Protein AF-A0A7X0L8K1-F1 (afdb_monomer_lite)

Foldseek 3Di:
DADPFQKWKAAPQLQQIGSDPVVSVVVVGPDIDIDGPVVSVVSNCVVVVHDDDDDPDPDADDNRDDDDDDDD

Structure (mmCIF, N/CA/C/O backbone):
data_AF-A0A7X0L8K1-F1
#
_entry.id   AF-A0A7X0L8K1-F1
#
loop_
_atom_site.group_PDB
_atom_site.id
_atom_site.type_symbol
_atom_site.label_atom_id
_atom_site.label_alt_id
_atom_site.label_comp_id
_atom_site.label_asym_id
_atom_site.label_entity_id
_atom_site.label_seq_id
_atom_site.pdbx_PDB_ins_code
_atom_site.Cartn_x
_atom_site.Cartn_y
_atom_site.Cartn_z
_atom_site.occupancy
_atom_site.B_iso_or_equiv
_atom_site.auth_seq_id
_atom_site.auth_comp_id
_atom_site.auth_asym_id
_atom_site.auth_atom_id
_atom_site.pdbx_PDB_model_num
ATOM 1 N N . MET A 1 1 ? 6.611 11.238 -21.916 1.00 39.59 1 MET A N 1
ATOM 2 C CA . MET A 1 1 ? 5.590 11.816 -21.019 1.00 39.59 1 MET A CA 1
ATOM 3 C C . MET A 1 1 ? 5.403 10.816 -19.892 1.00 39.59 1 MET A C 1
ATOM 5 O O . MET A 1 1 ? 4.817 9.771 -20.136 1.00 39.59 1 MET A O 1
ATOM 9 N N . GLY A 1 2 ? 6.066 11.031 -18.749 1.00 51.81 2 GLY A N 1
ATOM 10 C CA . GLY A 1 2 ? 6.021 10.091 -17.623 1.00 51.81 2 GLY A CA 1
ATOM 11 C C . GLY A 1 2 ? 4.589 9.950 -17.117 1.00 51.81 2 GLY A C 1
ATOM 12 O O . GLY A 1 2 ? 3.872 10.949 -17.055 1.00 51.81 2 GLY A O 1
ATOM 13 N N . LEU A 1 3 ? 4.154 8.720 -16.834 1.00 55.25 3 LEU A N 1
ATOM 14 C CA . LEU A 1 3 ? 2.844 8.481 -16.231 1.00 55.25 3 LEU A CA 1
ATOM 15 C C . LEU A 1 3 ? 2.751 9.297 -14.929 1.00 55.25 3 LEU A C 1
ATOM 17 O O . LEU A 1 3 ? 3.743 9.367 -14.202 1.00 55.25 3 LEU A O 1
ATOM 21 N N . PRO A 1 4 ? 1.609 9.943 -14.636 1.00 57.00 4 PRO A N 1
ATOM 22 C CA . PRO A 1 4 ? 1.453 10.694 -13.398 1.00 57.00 4 PRO A CA 1
ATOM 23 C C . PRO A 1 4 ? 1.716 9.758 -12.216 1.00 57.00 4 PRO A C 1
ATOM 25 O O . PRO A 1 4 ? 1.098 8.697 -12.115 1.00 57.00 4 PRO A O 1
ATOM 28 N N . HIS A 1 5 ? 2.653 10.134 -11.343 1.00 64.44 5 HIS A N 1
ATOM 29 C CA . HIS A 1 5 ? 2.918 9.378 -10.125 1.00 64.44 5 HIS A CA 1
ATOM 30 C C . HIS A 1 5 ? 1.631 9.316 -9.307 1.00 64.44 5 HIS A C 1
ATOM 32 O O . HIS A 1 5 ? 1.039 10.344 -8.976 1.00 64.44 5 HIS A O 1
AT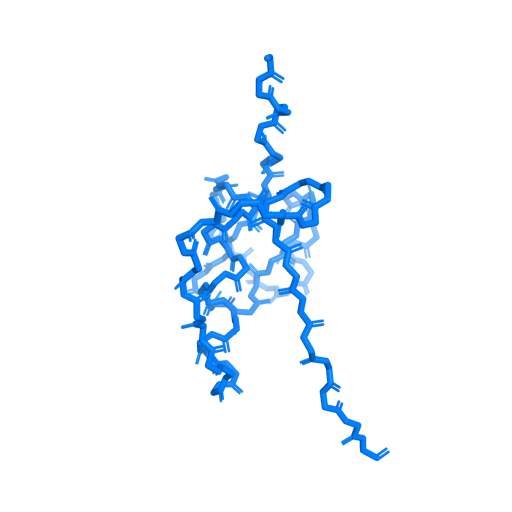OM 38 N N . ARG A 1 6 ? 1.166 8.099 -9.026 1.00 76.12 6 ARG A N 1
ATOM 39 C CA . ARG A 1 6 ? -0.036 7.891 -8.226 1.00 76.12 6 ARG A CA 1
ATOM 40 C C . ARG A 1 6 ? 0.295 8.186 -6.770 1.00 76.12 6 ARG A C 1
ATOM 42 O O . ARG A 1 6 ? 1.233 7.610 -6.228 1.00 76.12 6 ARG A O 1
ATOM 49 N N . GLU A 1 7 ? -0.482 9.057 -6.142 1.00 84.31 7 GLU A N 1
ATOM 50 C CA . GLU A 1 7 ? -0.385 9.292 -4.704 1.00 84.31 7 GLU A CA 1
ATOM 51 C C . GLU A 1 7 ? -1.245 8.284 -3.936 1.00 84.31 7 GLU A C 1
ATOM 53 O O . GLU A 1 7 ? -2.336 7.892 -4.370 1.00 84.31 7 GLU A O 1
ATOM 58 N N . VAL A 1 8 ? -0.725 7.855 -2.792 1.00 87.56 8 VAL A N 1
ATOM 59 C CA . VAL A 1 8 ? -1.388 7.004 -1.805 1.00 87.56 8 VAL A CA 1
ATOM 60 C C . VAL A 1 8 ? -1.225 7.631 -0.429 1.00 87.56 8 VAL A C 1
ATOM 62 O O . VAL A 1 8 ? -0.381 8.495 -0.211 1.00 87.56 8 VAL A O 1
ATOM 65 N N . TRP A 1 9 ? -2.046 7.198 0.508 1.00 87.31 9 TRP A N 1
ATOM 66 C CA . TRP A 1 9 ? -1.946 7.568 1.907 1.00 87.31 9 TRP A CA 1
ATOM 67 C C . TRP A 1 9 ? -1.186 6.477 2.639 1.00 87.31 9 TRP A C 1
ATOM 69 O O . TRP A 1 9 ? -1.491 5.296 2.452 1.00 87.31 9 TRP A O 1
ATOM 79 N N . ILE A 1 10 ? -0.225 6.877 3.467 1.00 85.88 10 ILE A N 1
ATOM 80 C CA . ILE A 1 10 ? 0.550 5.958 4.300 1.00 85.88 10 ILE A CA 1
ATOM 81 C C . ILE A 1 10 ? 0.390 6.303 5.780 1.00 85.88 10 ILE A C 1
ATOM 83 O O . ILE A 1 10 ? 0.158 7.470 6.115 1.00 85.88 10 ILE A O 1
ATOM 87 N N . GLY A 1 11 ? 0.469 5.280 6.630 1.00 85.62 11 GLY A N 1
ATOM 88 C CA . GLY A 1 11 ? 0.507 5.395 8.088 1.00 85.62 11 GLY A CA 1
ATOM 89 C C . GLY A 1 11 ? 1.911 5.231 8.674 1.00 85.62 11 GLY A C 1
ATOM 90 O O . GLY A 1 11 ? 2.916 5.165 7.945 1.00 85.62 11 GLY A O 1
ATOM 91 N N . GLU A 1 12 ? 1.985 5.172 10.004 1.00 82.62 12 GLU A N 1
ATOM 92 C CA . GLU A 1 12 ? 3.249 4.995 10.721 1.00 82.62 12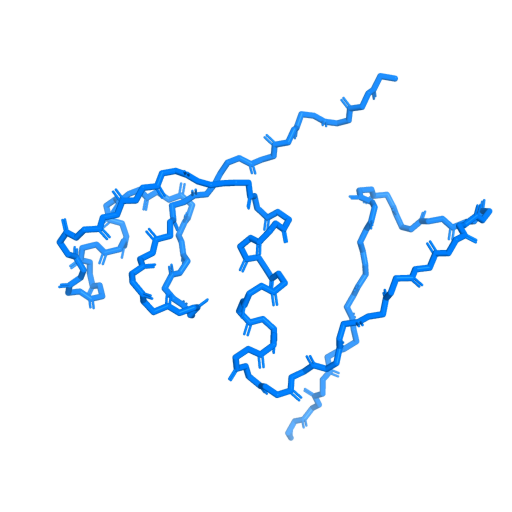 GLU A CA 1
ATOM 93 C C . GLU A 1 12 ? 3.852 3.617 10.451 1.00 82.62 12 GLU A C 1
ATOM 95 O O . GLU A 1 12 ? 5.060 3.522 10.228 1.00 82.62 12 GLU A O 1
ATOM 100 N N . ASP A 1 13 ? 3.020 2.582 10.338 1.00 80.88 13 ASP A N 1
ATOM 101 C CA . ASP A 1 13 ? 3.47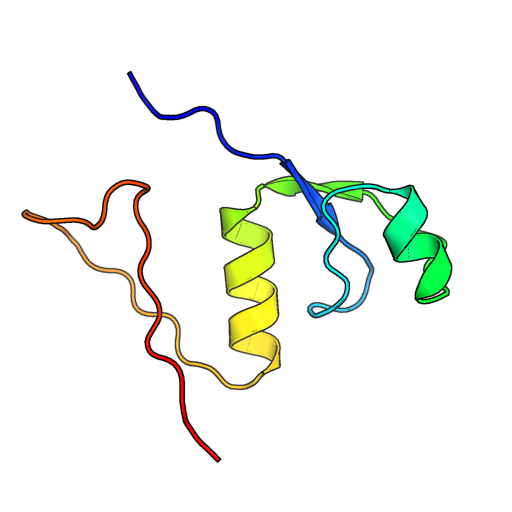5 1.250 9.962 1.00 80.88 13 ASP A CA 1
ATOM 102 C C . ASP A 1 13 ? 3.635 1.097 8.435 1.00 80.88 13 ASP A C 1
ATOM 104 O O . ASP A 1 13 ? 2.894 1.681 7.637 1.00 80.88 13 ASP A O 1
ATOM 108 N N . PRO A 1 14 ? 4.625 0.311 7.982 1.00 77.44 14 PRO A N 1
ATOM 109 C CA . PRO A 1 14 ? 4.958 0.164 6.564 1.00 77.44 14 PRO A CA 1
ATOM 110 C C . PRO A 1 14 ? 3.898 -0.573 5.728 1.00 77.44 14 PRO A C 1
ATOM 112 O O . PRO A 1 14 ? 3.903 -0.447 4.505 1.00 77.44 14 PRO A O 1
ATOM 115 N N . ASP A 1 15 ? 3.008 -1.340 6.351 1.00 76.31 15 ASP A N 1
ATOM 116 C CA . ASP A 1 15 ? 1.893 -2.057 5.723 1.00 76.31 15 ASP A CA 1
ATOM 117 C C . ASP A 1 15 ? 0.584 -1.247 5.699 1.00 76.31 15 ASP A C 1
ATOM 119 O O . ASP A 1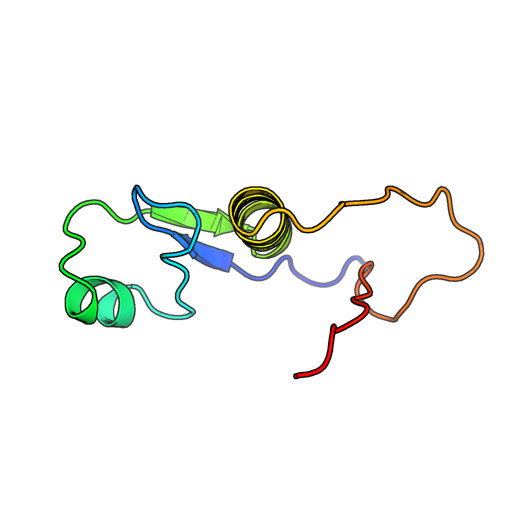 15 ? -0.368 -1.615 5.005 1.00 76.31 15 ASP A O 1
ATOM 123 N N . GLN A 1 16 ? 0.545 -0.103 6.382 1.00 81.31 16 GLN A N 1
ATOM 124 C CA . GLN A 1 16 ? -0.605 0.792 6.391 1.00 81.31 16 GLN A CA 1
ATOM 125 C C . GLN A 1 16 ? -0.615 1.675 5.141 1.00 81.31 16 GLN A C 1
ATOM 127 O O . GLN A 1 16 ? -0.153 2.817 5.136 1.00 81.31 16 GLN A O 1
ATOM 132 N N . LEU A 1 17 ? -1.170 1.125 4.064 1.00 84.19 17 LEU A N 1
ATOM 133 C CA . LEU A 1 17 ? -1.279 1.757 2.754 1.00 84.19 17 LEU A CA 1
ATOM 134 C C . LEU A 1 17 ? -2.742 1.868 2.321 1.00 84.19 17 LEU A C 1
ATOM 136 O O . LEU A 1 17 ? -3.484 0.888 2.361 1.00 84.19 17 LEU A O 1
ATOM 140 N N . ALA A 1 18 ? -3.152 3.034 1.820 1.00 82.81 18 ALA A N 1
ATOM 141 C CA . ALA A 1 18 ? -4.499 3.224 1.293 1.00 82.81 18 ALA A CA 1
ATOM 142 C C . ALA A 1 18 ? -4.568 4.156 0.083 1.00 82.81 18 ALA A C 1
ATOM 144 O O . ALA A 1 18 ? -3.850 5.145 -0.030 1.00 82.81 18 ALA A O 1
ATOM 145 N N . VAL A 1 19 ? -5.531 3.903 -0.806 1.00 81.75 19 VAL A N 1
ATOM 146 C CA . VAL A 1 19 ? -5.832 4.814 -1.925 1.00 81.75 19 VAL A CA 1
ATOM 147 C C . VAL A 1 19 ? -6.565 6.068 -1.435 1.00 81.75 19 VAL A C 1
ATOM 149 O O . VAL A 1 19 ? -6.439 7.133 -2.037 1.00 81.75 19 VAL A O 1
ATOM 152 N N . ARG A 1 20 ? -7.319 5.975 -0.332 1.00 80.12 20 ARG A N 1
ATOM 153 C CA . ARG A 1 20 ? -8.027 7.104 0.283 1.00 80.12 20 ARG A CA 1
ATOM 154 C C . ARG A 1 20 ? -7.632 7.236 1.748 1.00 80.12 20 ARG A C 1
ATOM 156 O O . ARG A 1 20 ? -7.576 6.246 2.468 1.00 80.12 20 ARG A O 1
ATOM 163 N N . ARG A 1 21 ? -7.475 8.474 2.227 1.00 73.25 21 ARG A N 1
ATOM 164 C CA . ARG A 1 21 ? -7.160 8.771 3.638 1.00 73.25 21 ARG A CA 1
ATOM 165 C C . ARG A 1 21 ? -8.129 8.124 4.626 1.00 73.25 21 ARG A C 1
ATOM 167 O O . ARG A 1 21 ? -7.744 7.732 5.719 1.00 73.25 21 ARG A O 1
ATOM 174 N N . THR A 1 22 ? -9.410 8.066 4.267 1.00 73.56 22 THR A N 1
ATOM 175 C CA . THR A 1 22 ? -10.468 7.512 5.122 1.00 73.56 22 THR A CA 1
ATOM 176 C C . THR A 1 22 ? -10.259 6.043 5.445 1.00 73.56 22 THR A C 1
ATOM 178 O O . THR A 1 22 ? -10.693 5.605 6.505 1.00 73.56 22 THR A O 1
ATOM 181 N N . ASP A 1 23 ? -9.569 5.310 4.577 1.00 74.38 23 ASP A N 1
ATOM 182 C CA . ASP A 1 23 ? -9.413 3.868 4.721 1.00 74.38 23 ASP A CA 1
ATOM 183 C C . ASP A 1 23 ? -8.306 3.543 5.746 1.00 74.38 23 ASP A C 1
ATOM 185 O O . ASP A 1 23 ? -8.388 2.524 6.421 1.00 74.38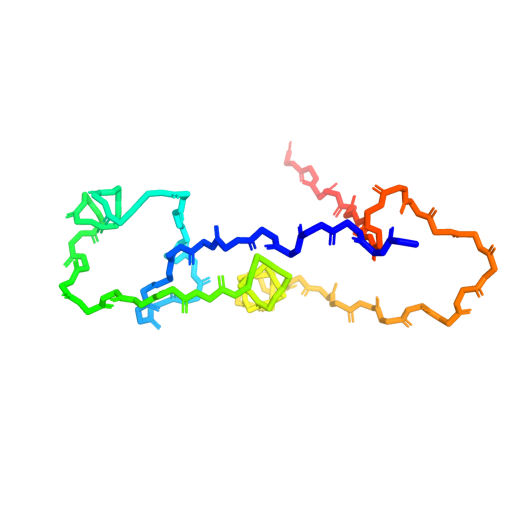 23 ASP A O 1
ATOM 189 N N . LEU A 1 24 ? -7.350 4.458 5.982 1.00 65.44 24 LEU A N 1
ATOM 190 C CA . LEU A 1 24 ? -6.369 4.336 7.076 1.00 65.44 24 LEU A CA 1
ATOM 191 C C . LEU A 1 24 ? -6.990 4.528 8.462 1.00 65.44 24 LEU A C 1
ATOM 193 O O . LEU A 1 24 ? -6.554 3.904 9.424 1.00 65.44 24 LEU A O 1
ATOM 197 N N . LYS A 1 25 ? -8.067 5.317 8.573 1.00 68.06 25 LYS A N 1
ATOM 198 C CA . LYS A 1 25 ? -8.788 5.449 9.849 1.00 68.06 25 LYS A CA 1
ATOM 199 C C . LYS A 1 25 ? -9.401 4.125 10.306 1.00 68.06 25 LYS A C 1
ATOM 201 O O . LYS A 1 25 ? -9.558 3.915 11.504 1.00 68.06 25 LYS A O 1
ATOM 206 N N . VAL A 1 26 ? -9.741 3.240 9.366 1.00 62.78 26 VAL A N 1
ATOM 207 C CA . VAL A 1 26 ? -10.260 1.894 9.664 1.00 62.78 26 VAL A CA 1
ATOM 208 C C . VAL A 1 26 ? -9.172 1.006 10.277 1.00 62.78 26 VAL A C 1
ATOM 210 O O . VAL A 1 26 ? -9.488 0.124 11.067 1.00 62.78 26 VAL A O 1
ATOM 213 N N . LEU A 1 27 ? -7.898 1.285 9.984 1.00 62.28 27 LEU A N 1
ATOM 214 C CA . LEU A 1 27 ? -6.738 0.611 10.576 1.00 62.28 27 LEU A CA 1
ATOM 215 C C . LEU A 1 27 ? -6.324 1.203 11.938 1.00 62.28 27 LEU A C 1
ATOM 217 O O . LEU A 1 27 ? -5.345 0.756 12.521 1.00 62.28 27 LEU A O 1
ATOM 221 N N . GLY A 1 28 ? -7.063 2.188 12.465 1.00 64.31 28 GLY A N 1
ATOM 222 C CA . GLY A 1 28 ? -6.750 2.847 13.738 1.00 64.31 28 GLY A CA 1
ATOM 223 C C . GLY A 1 28 ? -5.705 3.962 13.637 1.00 64.31 28 GLY A C 1
ATOM 224 O O . GLY A 1 28 ? -5.365 4.559 14.657 1.00 64.31 28 GLY A O 1
ATOM 225 N N . GLU A 1 29 ? -5.238 4.284 12.427 1.00 66.31 29 GLU A N 1
ATOM 226 C CA . GLU A 1 29 ? -4.198 5.288 12.206 1.00 66.31 29 GLU A CA 1
ATOM 227 C C . GLU A 1 29 ? -4.770 6.716 12.247 1.00 66.31 29 GLU A C 1
ATOM 229 O O . GLU A 1 29 ? -5.736 7.061 11.551 1.00 66.31 29 GLU A O 1
ATOM 234 N N . GLN A 1 30 ? -4.150 7.566 13.067 1.00 66.12 30 GLN A N 1
ATOM 235 C CA . GLN A 1 30 ? -4.513 8.975 13.241 1.00 66.12 30 GLN A CA 1
ATOM 236 C C . GLN A 1 30 ? -3.528 9.928 12.550 1.00 66.12 30 GLN A C 1
ATOM 238 O O . GLN A 1 30 ? -3.909 11.050 12.204 1.00 66.12 30 GLN A O 1
ATOM 243 N N . HIS A 1 31 ? -2.311 9.468 12.265 1.00 70.12 31 HIS A N 1
ATOM 244 C CA . HIS A 1 31 ? -1.257 10.201 11.582 1.00 70.12 31 HIS A CA 1
ATOM 245 C C . HIS A 1 31 ? -1.045 9.595 10.195 1.00 70.12 31 HIS A C 1
ATOM 247 O O . HIS A 1 31 ? -0.298 8.646 10.005 1.00 70.12 31 HIS A O 1
ATOM 253 N N . SER A 1 32 ? -1.730 10.160 9.202 1.00 79.62 32 SER A N 1
ATOM 254 C CA . SER A 1 32 ? -1.579 9.756 7.803 1.00 79.62 32 SER A CA 1
ATOM 255 C C . SER A 1 32 ? -1.125 10.922 6.945 1.00 79.62 32 SER A C 1
ATOM 257 O O . SER A 1 32 ? -1.569 12.060 7.131 1.00 79.62 32 SER A O 1
ATOM 259 N N . TRP A 1 33 ? -0.267 10.634 5.973 1.00 83.31 33 TRP A N 1
ATOM 260 C CA . TRP A 1 33 ? 0.229 11.627 5.028 1.00 83.31 33 TRP A CA 1
ATOM 261 C C . TRP A 1 33 ? 0.280 11.061 3.604 1.00 83.31 33 TRP A C 1
ATOM 263 O O . TRP A 1 33 ? 0.378 9.843 3.420 1.00 83.31 33 TRP A O 1
ATOM 273 N N . PRO A 1 34 ? 0.145 11.925 2.581 1.00 85.19 34 PRO A N 1
ATOM 274 C CA . PRO A 1 34 ? 0.270 11.504 1.196 1.00 85.19 34 PRO A CA 1
ATOM 275 C C . PRO A 1 34 ? 1.728 11.156 0.873 1.00 85.19 34 PRO A C 1
ATOM 277 O O . PRO A 1 34 ? 2.657 11.853 1.287 1.00 85.19 34 PRO A O 1
ATOM 280 N N . ALA A 1 35 ? 1.920 10.087 0.110 1.00 86.06 35 ALA A N 1
ATOM 281 C CA . ALA A 1 35 ? 3.204 9.659 -0.422 1.00 86.06 35 ALA A CA 1
ATOM 282 C C . ALA A 1 35 ? 3.036 9.090 -1.836 1.00 86.06 35 ALA A C 1
ATOM 284 O O . ALA A 1 35 ? 1.935 8.738 -2.269 1.00 86.06 35 ALA A O 1
ATOM 285 N N . ARG A 1 36 ? 4.145 8.968 -2.567 1.00 83.56 36 ARG A N 1
ATOM 286 C CA . ARG A 1 36 ? 4.151 8.295 -3.868 1.00 83.56 36 ARG A CA 1
ATOM 287 C C . ARG A 1 36 ? 3.880 6.805 -3.683 1.00 83.56 36 ARG A C 1
ATOM 289 O O . ARG A 1 36 ? 4.458 6.175 -2.800 1.00 83.56 36 ARG A O 1
ATOM 296 N N . ALA A 1 37 ? 3.051 6.238 -4.55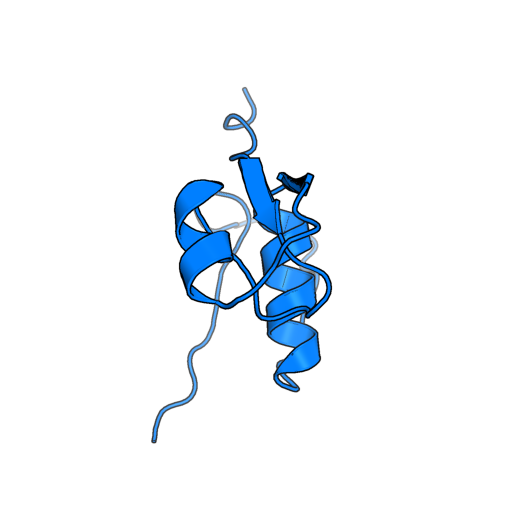5 1.00 83.25 37 ALA A N 1
ATOM 297 C CA . ALA A 1 37 ? 2.740 4.811 -4.556 1.00 83.25 37 ALA A CA 1
ATOM 298 C C . ALA A 1 37 ? 3.999 3.936 -4.649 1.00 83.25 37 ALA A C 1
ATOM 300 O O . ALA A 1 37 ? 4.061 2.895 -4.002 1.00 83.25 37 ALA A O 1
ATOM 301 N N . ASP A 1 38 ? 4.999 4.383 -5.412 1.00 81.94 38 ASP A N 1
ATOM 302 C CA . ASP A 1 38 ? 6.247 3.650 -5.644 1.00 81.94 38 ASP A CA 1
ATOM 303 C C . ASP A 1 38 ? 7.035 3.454 -4.332 1.00 81.94 38 ASP A C 1
ATOM 305 O O . ASP A 1 38 ? 7.363 2.329 -3.955 1.00 81.94 38 ASP A O 1
ATOM 309 N N . ASP A 1 39 ? 7.267 4.544 -3.591 1.00 83.06 39 ASP A N 1
ATOM 310 C CA . ASP A 1 39 ? 8.008 4.527 -2.321 1.00 83.06 39 ASP A CA 1
ATOM 311 C C . ASP A 1 39 ? 7.249 3.734 -1.249 1.00 83.06 39 ASP A C 1
ATOM 313 O O . ASP A 1 39 ? 7.824 2.946 -0.493 1.00 83.06 39 ASP A O 1
ATOM 317 N N . ALA A 1 40 ? 5.929 3.922 -1.218 1.00 85.81 40 ALA A N 1
ATOM 318 C CA . ALA A 1 40 ? 5.028 3.265 -0.289 1.00 85.81 40 ALA A CA 1
ATOM 319 C C . ALA A 1 40 ? 5.040 1.735 -0.463 1.00 85.81 40 ALA A C 1
ATOM 321 O O . ALA A 1 40 ? 5.101 0.988 0.515 1.00 85.81 40 ALA A O 1
ATOM 322 N N . LEU A 1 41 ? 5.059 1.264 -1.712 1.00 82.62 41 LEU A N 1
ATOM 323 C CA . LEU A 1 41 ? 5.111 -0.157 -2.029 1.00 82.62 41 LEU A CA 1
ATOM 324 C C . LEU A 1 41 ? 6.454 -0.793 -1.658 1.00 82.62 41 LEU A C 1
ATOM 326 O O . LEU A 1 41 ? 6.462 -1.878 -1.081 1.00 82.62 41 LEU A O 1
ATOM 330 N N . ILE A 1 42 ? 7.579 -0.129 -1.948 1.00 83.56 42 ILE A N 1
ATOM 331 C CA . ILE A 1 42 ? 8.911 -0.637 -1.576 1.00 83.56 42 ILE A CA 1
ATOM 332 C C . ILE A 1 42 ? 9.014 -0.777 -0.055 1.00 83.56 42 ILE A C 1
ATOM 334 O O . ILE A 1 42 ? 9.471 -1.808 0.439 1.00 83.56 42 ILE A O 1
ATOM 338 N N . ARG A 1 43 ? 8.537 0.227 0.691 1.00 82.62 43 ARG A N 1
ATOM 339 C CA . ARG A 1 43 ? 8.513 0.202 2.159 1.00 82.62 43 ARG A CA 1
ATOM 340 C C . ARG A 1 43 ? 7.722 -0.997 2.692 1.00 82.62 43 ARG A C 1
ATOM 342 O O . ARG A 1 43 ? 8.213 -1.703 3.570 1.00 82.62 43 ARG A O 1
ATOM 349 N N . SER A 1 44 ? 6.534 -1.241 2.140 1.00 84.19 44 SER A N 1
ATOM 350 C CA . SER A 1 44 ? 5.690 -2.377 2.522 1.00 84.19 44 SER A CA 1
ATOM 351 C C . SER A 1 44 ? 6.336 -3.721 2.174 1.00 84.19 44 SER A C 1
ATOM 353 O O . SER A 1 44 ? 6.399 -4.610 3.021 1.00 84.19 44 SER A O 1
ATOM 355 N N . ALA A 1 45 ? 6.901 -3.856 0.970 1.00 84.75 45 ALA A N 1
ATOM 356 C CA . ALA A 1 45 ? 7.572 -5.078 0.536 1.00 84.75 45 ALA A CA 1
ATOM 357 C C . ALA A 1 45 ? 8.734 -5.449 1.473 1.00 84.75 45 ALA A C 1
ATOM 359 O O . ALA A 1 45 ? 8.775 -6.570 1.987 1.00 84.75 45 ALA A O 1
ATOM 360 N N . VAL A 1 46 ? 9.615 -4.491 1.776 1.00 84.12 46 VAL A N 1
ATOM 361 C CA . VAL A 1 46 ? 10.751 -4.698 2.688 1.00 84.12 46 VAL A CA 1
ATOM 362 C C . VAL A 1 46 ? 10.281 -5.092 4.090 1.00 84.12 46 VAL A C 1
ATOM 364 O O . VAL A 1 46 ? 10.857 -5.994 4.692 1.00 84.12 46 VAL A O 1
ATOM 367 N N . ALA A 1 47 ? 9.209 -4.481 4.601 1.00 85.31 47 ALA A N 1
ATOM 368 C CA . ALA A 1 47 ? 8.654 -4.841 5.905 1.00 85.31 47 ALA A CA 1
ATOM 369 C C . ALA A 1 47 ? 8.108 -6.278 5.964 1.00 85.31 47 ALA A C 1
ATOM 371 O O . ALA A 1 47 ? 8.102 -6.892 7.027 1.00 85.31 47 ALA A O 1
ATOM 372 N N . THR A 1 48 ? 7.691 -6.832 4.823 1.00 81.00 48 THR A N 1
ATOM 373 C CA . THR A 1 48 ? 7.258 -8.235 4.699 1.00 81.00 48 THR A CA 1
ATOM 374 C C . THR A 1 48 ? 8.395 -9.213 4.377 1.00 81.00 48 THR A C 1
ATOM 376 O O . THR A 1 48 ? 8.124 -10.357 4.005 1.00 81.00 48 THR A O 1
ATOM 379 N N . ASP A 1 49 ? 9.652 -8.777 4.516 1.00 81.00 49 ASP A N 1
ATOM 380 C CA . ASP A 1 49 ? 10.860 -9.543 4.173 1.00 81.00 49 ASP A CA 1
ATOM 381 C C . ASP A 1 49 ? 10.905 -9.951 2.685 1.00 81.00 49 ASP A C 1
ATOM 383 O O . ASP A 1 49 ? 11.450 -10.987 2.299 1.00 81.00 49 ASP A O 1
ATOM 387 N N . ALA A 1 50 ? 10.290 -9.136 1.817 1.00 84.38 50 ALA A N 1
ATOM 388 C CA . ALA A 1 50 ? 10.353 -9.318 0.375 1.00 84.38 50 ALA A CA 1
ATOM 389 C C . ALA A 1 50 ? 11.548 -8.534 -0.208 1.00 84.38 50 ALA A C 1
ATOM 391 O O . ALA A 1 50 ? 11.667 -7.327 0.025 1.00 84.38 50 ALA A O 1
ATOM 392 N N . PRO A 1 51 ? 12.430 -9.176 -0.996 1.00 83.06 51 PRO A N 1
ATOM 393 C CA . PRO A 1 51 ? 13.564 -8.498 -1.612 1.00 83.06 51 PRO A CA 1
ATOM 394 C C . PRO A 1 51 ? 13.113 -7.534 -2.719 1.00 83.06 51 PRO A C 1
ATOM 396 O O . PRO A 1 51 ? 12.330 -7.900 -3.596 1.00 83.06 51 PRO A O 1
ATOM 399 N N . ALA A 1 52 ? 13.668 -6.319 -2.716 1.00 83.88 52 ALA A N 1
ATOM 400 C CA . ALA A 1 52 ? 13.485 -5.324 -3.771 1.00 83.88 52 ALA A CA 1
ATOM 401 C C . ALA A 1 52 ? 14.741 -5.253 -4.655 1.00 83.88 52 ALA A C 1
ATOM 403 O O . ALA A 1 52 ? 15.847 -5.031 -4.160 1.00 83.88 52 ALA A O 1
ATOM 404 N N . LEU A 1 53 ? 14.578 -5.441 -5.966 1.00 82.56 53 LEU A N 1
ATOM 405 C CA . LEU A 1 53 ? 15.670 -5.433 -6.943 1.00 82.56 53 LEU A CA 1
ATOM 406 C C . LEU A 1 53 ? 15.504 -4.249 -7.898 1.00 82.56 53 LEU A C 1
ATOM 408 O O . LEU A 1 53 ? 14.477 -4.127 -8.559 1.00 82.56 53 LEU A O 1
ATOM 412 N N . SER A 1 54 ? 16.527 -3.395 -7.985 1.00 82.44 54 SER A N 1
ATOM 413 C CA . SER A 1 54 ? 16.589 -2.327 -8.987 1.00 82.44 54 SER A CA 1
ATOM 414 C C . SER A 1 54 ? 17.194 -2.868 -10.280 1.00 82.44 54 SER A C 1
ATOM 416 O O . SER A 1 54 ? 18.290 -3.433 -10.271 1.00 82.44 54 SER A O 1
ATOM 418 N N . VAL A 1 55 ? 16.477 -2.708 -11.390 1.00 80.19 55 VAL A N 1
ATOM 419 C CA . VAL A 1 55 ? 16.885 -3.166 -12.722 1.00 80.19 55 VAL A CA 1
ATOM 420 C C . VAL A 1 55 ? 17.262 -1.959 -13.587 1.00 80.19 55 VAL A C 1
ATOM 422 O O . VAL A 1 55 ? 16.514 -0.995 -13.692 1.00 80.19 55 VAL A O 1
ATOM 425 N N . ALA A 1 56 ? 18.449 -1.979 -14.198 1.00 70.94 56 ALA A N 1
ATOM 426 C CA . ALA A 1 56 ? 18.898 -0.939 -15.127 1.00 70.94 56 ALA A CA 1
ATOM 427 C C . ALA A 1 56 ? 18.446 -1.317 -16.552 1.00 70.94 56 ALA A C 1
ATOM 429 O O . ALA A 1 56 ? 19.056 -2.174 -17.188 1.00 70.94 56 ALA A O 1
ATOM 430 N N . GLU A 1 57 ? 17.320 -0.784 -17.027 1.00 65.94 57 GLU A N 1
ATOM 431 C CA . GLU A 1 57 ? 16.545 -1.463 -18.078 1.00 65.94 57 GLU A CA 1
ATOM 432 C C . GLU A 1 57 ? 16.865 -1.145 -19.544 1.00 65.94 57 GLU A C 1
ATOM 434 O O . GLU A 1 57 ? 17.290 -0.051 -19.915 1.00 65.94 57 GLU A O 1
ATOM 439 N N . ARG A 1 58 ? 16.520 -2.134 -20.390 1.00 57.81 58 ARG A N 1
ATOM 440 C CA . ARG A 1 58 ? 16.080 -1.959 -21.787 1.00 57.81 58 ARG A CA 1
ATOM 441 C C . ARG A 1 58 ? 14.606 -2.353 -22.012 1.00 57.81 58 ARG A C 1
ATOM 443 O O . ARG A 1 58 ? 14.002 -1.813 -22.929 1.00 57.81 58 ARG A O 1
ATOM 450 N N . GLU A 1 59 ? 14.014 -3.221 -21.182 1.00 60.53 59 GLU A N 1
ATOM 451 C CA . GLU A 1 59 ? 12.605 -3.644 -21.290 1.00 60.53 59 GLU A CA 1
ATOM 452 C C . GLU A 1 59 ? 11.950 -3.702 -19.905 1.00 60.53 59 GLU A C 1
ATOM 454 O O . GLU A 1 59 ? 12.251 -4.581 -19.103 1.00 60.53 59 GLU A O 1
ATOM 459 N N . VAL A 1 60 ? 11.066 -2.736 -19.648 1.00 66.94 60 VAL A N 1
ATOM 460 C CA . VAL A 1 60 ? 10.361 -2.512 -18.378 1.00 66.94 60 VAL A CA 1
ATOM 461 C C . VAL A 1 60 ? 8.891 -2.870 -18.537 1.00 66.94 60 VAL A C 1
ATOM 463 O O . VAL A 1 60 ? 8.312 -2.514 -19.571 1.00 66.94 60 VAL A O 1
ATOM 466 N N . PRO A 1 61 ? 8.220 -3.457 -17.530 1.00 66.88 61 PRO A N 1
ATOM 467 C CA . PRO A 1 61 ? 6.762 -3.483 -17.500 1.00 66.88 61 PRO A CA 1
ATOM 468 C C . PRO A 1 61 ? 6.175 -2.069 -17.633 1.00 66.88 61 PRO A C 1
ATOM 470 O O . PRO A 1 61 ? 6.716 -1.099 -17.096 1.00 66.88 61 PRO A O 1
ATOM 473 N N . VAL A 1 62 ? 5.036 -1.934 -18.323 1.00 66.69 62 VAL A N 1
ATOM 474 C CA . VAL A 1 62 ? 4.341 -0.642 -18.444 1.00 66.69 62 VAL A CA 1
ATOM 475 C C . VAL A 1 62 ? 4.022 -0.119 -17.039 1.00 66.69 62 VAL A C 1
ATOM 477 O O . VAL A 1 62 ? 3.215 -0.709 -16.329 1.00 66.69 62 VAL A O 1
ATOM 480 N N . GLY A 1 63 ? 4.672 0.980 -16.641 1.00 67.75 63 GLY A N 1
ATOM 481 C CA . GLY A 1 63 ? 4.563 1.545 -15.291 1.00 67.75 63 GLY A CA 1
ATOM 482 C C . GLY A 1 63 ? 5.825 1.454 -14.427 1.00 67.75 63 GLY A C 1
ATOM 483 O O . GLY A 1 63 ? 5.809 2.005 -13.334 1.00 67.75 63 GLY A O 1
ATOM 484 N N . GLY A 1 64 ? 6.920 0.840 -14.897 1.00 75.31 64 GLY A N 1
ATOM 485 C CA . GLY A 1 64 ? 8.214 0.905 -14.199 1.00 75.31 64 GLY A CA 1
ATOM 486 C C . GLY A 1 64 ? 8.450 -0.169 -13.133 1.00 75.31 64 GLY A C 1
ATOM 487 O O . GLY A 1 64 ? 9.459 -0.110 -12.437 1.00 75.31 64 GLY A O 1
ATOM 488 N N . LEU A 1 65 ? 7.513 -1.106 -12.947 1.00 76.75 65 LEU A N 1
ATOM 489 C CA . LEU A 1 65 ? 7.502 -1.997 -11.788 1.00 76.75 65 LEU A CA 1
ATOM 490 C C . LEU A 1 65 ? 6.907 -3.377 -12.115 1.00 76.75 65 LEU A C 1
ATOM 492 O O . LEU A 1 65 ? 5.886 -3.478 -12.796 1.00 76.75 65 LEU A O 1
ATOM 496 N N . GLY A 1 66 ? 7.510 -4.435 -11.567 1.00 80.00 66 GLY A N 1
ATOM 497 C CA . GLY A 1 66 ? 6.978 -5.800 -11.563 1.00 80.00 66 GLY A CA 1
ATOM 498 C C . GLY A 1 66 ? 7.095 -6.450 -10.181 1.00 80.00 66 GLY A C 1
ATOM 499 O O . GLY A 1 66 ? 7.913 -6.036 -9.363 1.00 80.00 66 GLY A O 1
ATOM 500 N N . ALA A 1 67 ? 6.279 -7.472 -9.916 1.00 84.44 67 ALA A N 1
ATOM 501 C CA . ALA A 1 67 ? 6.306 -8.225 -8.663 1.00 84.44 67 ALA A CA 1
ATOM 502 C C . ALA A 1 67 ? 6.169 -9.730 -8.927 1.00 84.44 67 ALA A C 1
ATOM 504 O O . ALA A 1 67 ? 5.338 -10.154 -9.730 1.00 84.44 67 ALA A O 1
ATOM 505 N N . LEU A 1 68 ? 6.967 -10.533 -8.221 1.00 84.25 68 LEU A N 1
ATOM 506 C CA . LEU A 1 68 ? 6.826 -11.987 -8.173 1.00 84.25 68 LEU A CA 1
ATOM 507 C C . LEU A 1 68 ? 6.152 -12.367 -6.858 1.00 84.25 68 LEU A C 1
ATOM 509 O O . LEU A 1 68 ? 6.691 -12.126 -5.779 1.00 84.25 68 LEU A O 1
ATOM 513 N N . LEU A 1 69 ? 4.960 -12.950 -6.951 1.00 84.38 69 LEU A N 1
ATOM 514 C CA . LEU A 1 69 ? 4.177 -13.332 -5.783 1.00 84.38 69 LEU A CA 1
ATOM 515 C C . LEU A 1 69 ? 4.532 -14.752 -5.353 1.00 84.38 69 LEU A C 1
ATOM 517 O O . LEU A 1 69 ? 4.505 -15.683 -6.159 1.00 84.38 69 LEU A O 1
ATOM 521 N N . ARG A 1 70 ? 4.824 -14.921 -4.062 1.00 79.88 70 ARG A N 1
ATOM 522 C CA . ARG A 1 70 ? 4.973 -16.243 -3.452 1.00 79.88 70 ARG A CA 1
ATOM 523 C C . ARG A 1 70 ? 3.600 -16.846 -3.176 1.00 79.88 70 ARG A C 1
ATOM 525 O O . ARG A 1 70 ? 2.674 -16.135 -2.790 1.00 79.88 70 ARG A O 1
ATOM 532 N N . TRP A 1 71 ? 3.469 -18.147 -3.383 1.00 79.81 71 TRP A N 1
ATOM 533 C CA . TRP A 1 71 ? 2.224 -18.861 -3.117 1.00 79.81 71 TRP A CA 1
ATOM 534 C C . TRP A 1 71 ? 2.234 -19.424 -1.699 1.00 79.81 71 TRP A C 1
ATOM 536 O O . TRP A 1 71 ? 3.291 -19.542 -1.071 1.00 79.81 71 TRP A O 1
ATOM 546 N N . LYS A 1 72 ? 1.047 -19.774 -1.216 1.00 57.66 72 LYS A N 1
ATOM 547 C CA . LYS A 1 72 ? 0.875 -20.666 -0.079 1.00 57.66 72 LYS A CA 1
ATOM 548 C C . LYS A 1 72 ? 0.120 -21.899 -0.545 1.00 57.66 72 LYS A C 1
ATOM 550 O O . LYS A 1 72 ? -0.798 -21.714 -1.374 1.00 57.66 72 LYS A O 1
#

pLDDT: mean 76.01, std 10.18, range [39.59, 87.56]

Sequence (72 aa):
MGLPHREVWIGEDPDQLAVRRTDLKVLGEQHSWPARADDALIRSAVATDAPALSVAEREVPVGGLGALLRWK

Radius of gyration: 13.89 Å; chains: 1; bounding box: 29×32×36 Å

Secondary structure (DSSP, 8-state):
-PPPPPEEEE-SSTT-EESSHHHHHHTT----EEEEHHHHHHHHHHHTTPPP-----SS--TTS---PPPP-